Protein AF-A0A6D2GDK5-F1 (afdb_monomer_lite)

Structure (mmCIF, N/CA/C/O backbone):
data_AF-A0A6D2GDK5-F1
#
_entry.id   AF-A0A6D2GDK5-F1
#
loop_
_atom_site.group_PDB
_atom_site.id
_atom_site.type_symbol
_atom_site.label_atom_id
_atom_site.label_alt_id
_atom_site.label_comp_id
_atom_site.label_asym_id
_atom_site.label_entity_id
_atom_site.label_seq_id
_atom_site.pdbx_PDB_ins_code
_atom_site.Cartn_x
_atom_site.Cartn_y
_atom_site.Cartn_z
_atom_site.occupancy
_atom_site.B_iso_or_equiv
_atom_site.auth_seq_id
_atom_site.auth_comp_id
_atom_site.auth_asym_id
_atom_site.auth_atom_id
_atom_site.pdbx_PDB_model_num
ATOM 1 N N . MET A 1 1 ? -49.375 45.900 -11.713 1.00 41.25 1 MET A N 1
ATOM 2 C CA . MET A 1 1 ? -48.905 44.534 -11.383 1.00 41.25 1 MET A CA 1
ATOM 3 C C . MET A 1 1 ? -47.642 44.251 -12.184 1.00 41.25 1 MET A C 1
ATOM 5 O O . MET A 1 1 ? -47.739 44.003 -13.376 1.00 41.25 1 MET A O 1
ATOM 9 N N . MET A 1 2 ? -46.466 44.358 -11.562 1.00 34.31 2 MET A N 1
ATOM 10 C CA . MET A 1 2 ? -45.173 44.054 -12.191 1.00 34.31 2 MET A CA 1
ATOM 11 C C . MET A 1 2 ? -44.601 42.797 -11.534 1.00 34.31 2 MET A C 1
ATOM 13 O O . MET A 1 2 ? -44.373 42.779 -10.325 1.00 34.31 2 MET A O 1
ATOM 17 N N . LYS A 1 3 ? -44.414 41.738 -12.326 1.00 39.00 3 LYS A N 1
ATOM 18 C CA . LYS A 1 3 ? -43.740 40.503 -11.912 1.00 39.00 3 LYS A CA 1
ATOM 19 C C . LYS A 1 3 ? -42.248 40.810 -11.757 1.00 39.00 3 LYS A C 1
ATOM 21 O O . LYS A 1 3 ? -41.587 41.110 -12.747 1.00 39.00 3 LYS A O 1
ATOM 26 N N . LYS A 1 4 ? -41.718 40.760 -10.532 1.00 40.44 4 LYS A N 1
ATOM 27 C CA . LYS A 1 4 ? -40.267 40.768 -10.304 1.00 40.44 4 LYS A CA 1
ATOM 28 C C . LYS A 1 4 ? -39.727 39.378 -10.634 1.00 40.44 4 LYS A C 1
ATOM 30 O O . LYS A 1 4 ? -40.020 38.413 -9.937 1.00 40.44 4 LYS A O 1
ATOM 35 N N . LEU A 1 5 ? -38.992 39.300 -11.737 1.00 37.75 5 LEU A N 1
ATOM 36 C CA . LEU A 1 5 ? -38.222 38.137 -12.158 1.00 37.75 5 LEU A CA 1
ATOM 37 C C . LEU A 1 5 ? -36.994 38.044 -11.237 1.00 37.75 5 LEU A C 1
ATOM 39 O O . LEU A 1 5 ? -36.124 38.911 -11.286 1.00 37.75 5 LEU A O 1
ATOM 43 N N . ILE A 1 6 ? -36.946 37.047 -10.354 1.00 46.84 6 ILE A N 1
ATOM 44 C CA . ILE A 1 6 ? -35.743 36.751 -9.568 1.00 46.84 6 ILE A CA 1
ATOM 45 C C . ILE A 1 6 ? -34.863 35.869 -10.450 1.00 46.84 6 ILE A C 1
ATOM 47 O O . ILE A 1 6 ? -35.101 34.672 -10.584 1.00 46.84 6 ILE A O 1
ATOM 51 N N . VAL A 1 7 ? -33.876 36.483 -11.098 1.00 43.97 7 VAL A N 1
ATOM 52 C CA . VAL A 1 7 ? -32.784 35.759 -11.749 1.00 43.97 7 VAL A CA 1
ATOM 53 C C . VAL A 1 7 ? -31.815 35.356 -10.645 1.00 43.97 7 VAL A C 1
ATOM 55 O O . VAL A 1 7 ? -31.065 36.184 -10.133 1.00 43.97 7 VAL A O 1
ATOM 58 N N . ILE A 1 8 ? -31.867 34.089 -10.236 1.00 47.56 8 ILE A N 1
ATOM 59 C CA . ILE A 1 8 ? -30.838 33.491 -9.385 1.00 47.56 8 ILE A CA 1
ATOM 60 C C . ILE A 1 8 ? -29.620 33.298 -10.286 1.00 47.56 8 ILE A C 1
ATOM 62 O O . ILE A 1 8 ? -29.489 32.298 -10.984 1.00 47.56 8 ILE A O 1
ATOM 66 N N . SER A 1 9 ? -28.774 34.324 -10.340 1.00 45.34 9 SER A N 1
ATOM 67 C CA . SER A 1 9 ? -27.448 34.238 -10.937 1.00 45.34 9 SER A CA 1
ATOM 68 C C . SER A 1 9 ? -26.639 33.248 -10.108 1.00 45.34 9 SER A C 1
ATOM 70 O O . SER A 1 9 ? -26.171 33.589 -9.021 1.00 45.34 9 SER A O 1
ATOM 72 N N . SER A 1 10 ? -26.501 32.017 -10.598 1.00 46.47 10 SER A N 1
ATOM 73 C CA . SER A 1 10 ? -25.524 31.060 -10.091 1.00 46.47 10 SER A CA 1
ATOM 74 C C . SER A 1 10 ? -24.151 31.725 -10.114 1.00 46.47 10 SER A C 1
ATOM 76 O O . SER A 1 10 ? -23.576 31.951 -11.177 1.00 46.47 10 SER A O 1
ATOM 78 N N . PHE A 1 11 ? -23.636 32.070 -8.935 1.00 42.25 11 PHE A N 1
ATOM 79 C CA . PHE A 1 11 ? -22.223 32.364 -8.753 1.00 42.25 11 PHE A CA 1
ATOM 80 C C . PHE A 1 11 ? -21.465 31.066 -9.034 1.00 42.25 11 PHE A C 1
ATOM 82 O O . PHE A 1 11 ? -21.285 30.225 -8.157 1.00 42.25 11 PHE A O 1
ATOM 89 N N . ILE A 1 12 ? -21.058 30.881 -10.286 1.00 50.94 12 ILE A N 1
ATOM 90 C CA . ILE A 1 12 ? -19.961 29.981 -10.608 1.00 50.94 12 ILE A CA 1
ATOM 91 C C . ILE A 1 12 ? -18.732 30.688 -10.045 1.00 50.94 12 ILE A C 1
ATOM 93 O O . ILE A 1 12 ? -18.232 31.646 -10.636 1.00 50.94 12 ILE A O 1
ATOM 97 N N . ILE A 1 13 ? -18.294 30.276 -8.855 1.00 51.34 13 ILE A N 1
ATOM 98 C CA . ILE A 1 13 ? -16.985 30.663 -8.336 1.00 51.34 13 ILE A CA 1
ATOM 99 C C . ILE A 1 13 ? -15.968 29.954 -9.232 1.00 51.34 13 ILE A C 1
ATOM 101 O O . ILE A 1 13 ? -15.561 28.825 -8.982 1.00 51.34 13 ILE A O 1
ATOM 105 N N . LEU A 1 14 ? -15.611 30.616 -10.331 1.00 40.00 14 LEU A N 1
ATOM 106 C CA . LEU A 1 14 ? -14.380 30.370 -11.063 1.00 40.00 14 LEU A CA 1
ATOM 107 C C . LEU A 1 14 ? -13.242 30.748 -10.114 1.00 40.00 14 LEU A C 1
ATOM 109 O O . LEU A 1 14 ? -12.854 31.913 -10.024 1.00 40.00 14 LEU A O 1
ATOM 113 N N . THR A 1 15 ? -12.736 29.777 -9.358 1.00 46.38 15 THR A N 1
ATOM 114 C CA . THR A 1 15 ? -11.448 29.931 -8.689 1.00 46.38 15 THR A CA 1
ATOM 115 C C . THR A 1 15 ? -10.382 29.955 -9.774 1.00 46.38 15 THR A C 1
ATOM 117 O O . THR A 1 15 ? -9.971 28.921 -10.295 1.00 46.38 15 THR A O 1
ATOM 120 N N . ALA A 1 16 ? -9.975 31.164 -10.152 1.00 36.75 16 ALA A N 1
ATOM 121 C CA . ALA A 1 16 ? -8.736 31.384 -10.867 1.00 36.75 16 ALA A CA 1
ATOM 122 C C . ALA A 1 16 ? -7.587 30.893 -9.972 1.00 36.75 16 ALA A C 1
ATOM 124 O O . ALA A 1 16 ? -7.392 31.417 -8.873 1.00 36.75 16 ALA A O 1
ATOM 125 N N . CYS A 1 17 ? -6.851 29.876 -10.425 1.00 38.47 17 CYS A N 1
ATOM 126 C CA . CYS A 1 17 ? -5.550 29.544 -9.859 1.00 38.47 17 CYS A CA 1
ATOM 127 C C . CYS A 1 17 ? -4.618 30.726 -10.129 1.00 38.47 17 CYS A C 1
ATOM 129 O O . CYS A 1 17 ? -4.135 30.910 -11.243 1.00 38.47 17 CYS A O 1
ATOM 131 N N . GLY A 1 18 ? -4.441 31.567 -9.114 1.00 34.88 18 GLY A N 1
ATOM 132 C CA . GLY A 1 18 ? -3.375 32.551 -9.071 1.00 34.88 18 GLY A CA 1
ATOM 133 C C . GLY A 1 18 ? -2.095 31.871 -8.607 1.00 34.88 18 GLY A C 1
ATOM 134 O O . GLY A 1 18 ? -2.097 31.181 -7.585 1.00 34.88 18 GLY A O 1
ATOM 135 N N . ASP A 1 19 ? -1.026 32.071 -9.373 1.00 42.94 19 ASP A N 1
ATOM 136 C CA . ASP A 1 19 ? 0.335 31.692 -9.019 1.00 42.94 19 ASP A CA 1
ATOM 137 C C . ASP A 1 19 ? 0.646 32.080 -7.565 1.00 42.94 19 ASP A C 1
ATOM 139 O O . ASP A 1 19 ? 0.469 33.234 -7.168 1.00 42.94 19 ASP A O 1
ATOM 143 N N . ARG A 1 20 ? 1.156 31.106 -6.797 1.00 44.25 20 ARG A N 1
ATOM 144 C CA . ARG A 1 20 ? 1.496 31.167 -5.359 1.00 44.25 20 ARG A CA 1
ATOM 145 C C . ARG A 1 20 ? 0.338 31.014 -4.373 1.00 44.25 20 ARG A C 1
ATOM 147 O O . ARG A 1 20 ? 0.225 31.783 -3.424 1.00 44.25 20 ARG A O 1
ATOM 154 N N . ASN A 1 21 ? -0.421 29.936 -4.512 1.00 36.84 21 ASN A N 1
ATOM 155 C CA . ASN A 1 21 ? -1.074 29.323 -3.365 1.00 36.84 21 ASN A CA 1
ATOM 156 C C . ASN A 1 21 ? -0.554 27.894 -3.224 1.00 36.84 21 ASN A C 1
ATOM 158 O O . ASN A 1 21 ? -0.901 27.025 -4.020 1.00 36.84 21 ASN A O 1
ATOM 162 N N . GLU A 1 22 ? 0.234 27.648 -2.174 1.00 39.44 22 GLU A N 1
ATOM 163 C CA . GLU A 1 22 ? 0.088 26.411 -1.408 1.00 39.44 22 GLU A CA 1
ATOM 164 C C . GLU A 1 22 ? -1.403 26.304 -1.063 1.00 39.44 22 GLU A C 1
ATOM 166 O O . GLU A 1 22 ? -1.884 26.819 -0.051 1.00 39.44 22 GLU A O 1
ATOM 171 N N . CYS A 1 23 ? -2.192 25.708 -1.956 1.00 37.69 23 CYS A N 1
ATOM 172 C CA . CYS A 1 23 ? -3.465 25.156 -1.554 1.00 37.69 23 CYS A CA 1
ATOM 173 C C . CYS A 1 23 ? -3.100 24.144 -0.478 1.00 37.69 23 CYS A C 1
ATOM 175 O O . CYS A 1 23 ? -2.471 23.135 -0.778 1.00 37.69 23 CYS A O 1
ATOM 177 N N . SER A 1 24 ? -3.427 24.456 0.775 1.00 40.41 24 SER A N 1
ATOM 178 C CA . SER A 1 24 ? -3.224 23.582 1.928 1.00 40.41 24 SER A CA 1
ATOM 179 C C . SER A 1 24 ? -4.130 22.346 1.805 1.00 40.41 24 SER A C 1
ATOM 181 O O . SER A 1 24 ? -5.078 22.163 2.564 1.00 40.41 24 SER A O 1
ATOM 183 N N . PHE A 1 25 ? -3.860 21.504 0.807 1.00 44.09 25 PHE A N 1
ATOM 184 C CA . PHE A 1 25 ? -4.344 20.133 0.707 1.00 44.09 25 PHE A CA 1
ATOM 185 C C . PHE A 1 25 ? -3.785 19.298 1.863 1.00 44.09 25 PHE A C 1
ATOM 187 O O . PHE A 1 25 ? -4.471 18.398 2.334 1.00 44.09 25 PHE A O 1
ATOM 194 N N . ASP A 1 26 ? -2.627 19.682 2.410 1.00 46.31 26 ASP A N 1
ATOM 195 C CA . ASP A 1 26 ? -1.985 19.030 3.557 1.00 46.31 26 ASP A CA 1
ATOM 196 C C . ASP A 1 26 ? -2.846 19.004 4.829 1.00 46.31 26 ASP A C 1
ATOM 198 O O . ASP A 1 26 ? -2.744 18.083 5.637 1.00 46.31 26 ASP A O 1
ATOM 202 N N . LYS A 1 27 ? -3.745 19.982 5.022 1.00 42.44 27 LYS A N 1
ATOM 203 C CA . LYS A 1 27 ? -4.704 19.953 6.143 1.00 42.44 27 LYS A CA 1
ATOM 204 C C . LYS A 1 27 ? -5.903 19.036 5.895 1.00 42.44 27 LYS A C 1
ATOM 206 O O . LYS A 1 27 ? -6.529 18.604 6.859 1.00 42.44 27 LYS A O 1
ATOM 211 N N . LEU A 1 28 ? -6.227 18.739 4.637 1.00 47.19 28 LEU A N 1
ATOM 212 C CA . LEU A 1 28 ? -7.305 17.821 4.244 1.00 47.19 28 LEU A CA 1
ATOM 213 C C . LEU A 1 28 ? -6.821 16.363 4.126 1.00 47.19 28 LEU A C 1
ATOM 215 O O . LEU A 1 28 ? -7.642 15.449 4.131 1.00 47.19 28 LEU A O 1
ATOM 219 N N . THR A 1 29 ? -5.507 16.133 4.083 1.00 60.16 29 THR A N 1
ATOM 220 C CA . THR A 1 29 ? -4.862 14.809 4.034 1.00 60.16 29 THR A CA 1
ATOM 221 C C . THR A 1 29 ? -4.340 14.330 5.393 1.00 60.16 29 THR A C 1
ATOM 223 O O . THR A 1 29 ? -3.536 13.402 5.456 1.00 60.16 29 THR A O 1
ATOM 226 N N . SER A 1 30 ? -4.805 14.908 6.506 1.00 77.75 30 SER A N 1
ATOM 227 C CA . SER A 1 30 ? -4.531 14.342 7.831 1.00 77.75 30 SER A CA 1
ATOM 228 C C . SER A 1 30 ? -5.269 13.008 7.980 1.00 77.75 30 SER A C 1
ATOM 230 O O . SER A 1 30 ? -6.499 12.951 7.939 1.00 77.75 30 SER A O 1
ATOM 232 N N . TYR A 1 31 ? -4.499 11.930 8.114 1.00 84.31 31 TYR A N 1
ATOM 233 C CA . TYR A 1 31 ? -5.010 10.587 8.375 1.00 84.31 31 TYR A CA 1
ATOM 234 C C . TYR A 1 31 ? -5.281 10.408 9.868 1.00 84.31 31 TYR A C 1
ATOM 236 O O . TYR A 1 31 ? -4.520 10.906 10.701 1.00 84.31 31 TYR A O 1
ATOM 244 N N . GLY A 1 32 ? -6.371 9.710 10.188 1.00 86.25 32 GLY A N 1
ATOM 245 C CA . GLY A 1 32 ? -6.763 9.395 11.558 1.00 86.25 32 GLY A CA 1
ATOM 246 C C . GLY A 1 32 ? -5.898 8.309 12.199 1.00 86.25 32 GLY A C 1
ATOM 247 O O . GLY A 1 32 ? -4.783 8.020 11.761 1.00 86.25 32 GLY A O 1
ATOM 248 N N . GLU A 1 33 ? -6.422 7.696 13.256 1.00 91.44 33 GLU A N 1
ATOM 249 C CA . GLU A 1 33 ? -5.789 6.555 13.925 1.00 91.44 33 GLU A CA 1
ATOM 250 C C . GLU A 1 33 ? -5.731 5.311 13.025 1.00 91.44 33 GLU A C 1
ATOM 252 O O . GLU A 1 33 ? -6.395 5.245 11.990 1.00 91.44 33 GLU A O 1
ATOM 257 N N . ILE A 1 34 ? -4.914 4.327 13.415 1.00 93.31 34 ILE A N 1
ATOM 258 C CA . ILE A 1 34 ? -4.885 3.020 12.743 1.00 93.31 34 ILE A CA 1
ATOM 259 C C . ILE A 1 34 ? -6.225 2.324 12.984 1.00 93.31 34 ILE A C 1
ATOM 261 O O . ILE A 1 34 ? -6.611 2.097 14.129 1.00 93.31 34 ILE A O 1
ATOM 265 N N . GLU A 1 35 ? -6.919 1.994 11.899 1.00 92.88 35 GLU A N 1
ATOM 266 C CA . GLU A 1 35 ? -8.224 1.325 11.918 1.00 92.88 35 GLU A CA 1
ATOM 267 C C . GLU A 1 35 ? -8.100 -0.200 11.804 1.00 92.88 35 GLU A C 1
ATOM 269 O O . GLU A 1 35 ? -8.966 -0.931 12.286 1.00 92.88 35 GLU A O 1
ATOM 274 N N . ASP A 1 36 ? -7.043 -0.681 11.146 1.00 95.31 36 ASP A N 1
ATOM 275 C CA . ASP A 1 36 ? -6.759 -2.106 10.978 1.00 95.31 36 ASP A CA 1
ATOM 276 C C . ASP A 1 36 ? -5.278 -2.341 10.666 1.00 95.31 36 ASP A C 1
ATOM 278 O O . ASP A 1 36 ? -4.580 -1.432 10.208 1.00 95.31 36 ASP A O 1
ATOM 282 N N . HIS A 1 37 ? -4.819 -3.575 10.847 1.00 96.88 37 HIS A N 1
ATOM 283 C CA . HIS A 1 37 ? -3.572 -4.052 10.268 1.00 96.88 37 HIS A CA 1
ATOM 284 C C . HIS A 1 37 ? -3.899 -5.076 9.178 1.00 96.88 37 HIS A C 1
ATOM 286 O O . HIS A 1 37 ? -4.587 -6.072 9.411 1.00 96.88 37 HIS A O 1
ATOM 292 N N . VAL A 1 38 ? -3.440 -4.807 7.959 1.00 96.81 38 VAL A N 1
ATOM 293 C CA . VAL A 1 38 ? -3.864 -5.543 6.759 1.00 96.81 38 VAL A CA 1
ATOM 294 C C . VAL A 1 38 ? -2.672 -6.013 5.950 1.00 96.81 38 VAL A C 1
ATOM 296 O O . VAL A 1 38 ? -1.615 -5.390 5.980 1.00 96.81 38 VAL A O 1
ATOM 299 N N . THR A 1 39 ? -2.888 -7.065 5.163 1.00 97.31 39 THR A N 1
ATOM 300 C CA . THR A 1 39 ? -2.016 -7.453 4.049 1.00 97.31 39 THR A CA 1
ATOM 301 C C . THR A 1 39 ? -2.825 -7.380 2.763 1.00 97.31 39 THR A C 1
ATOM 303 O O . THR A 1 39 ? -3.850 -8.059 2.623 1.00 97.31 39 THR A O 1
ATOM 306 N N . LEU A 1 40 ? -2.369 -6.571 1.811 1.00 96.06 40 LEU A N 1
ATOM 307 C CA . LEU A 1 40 ? -3.075 -6.269 0.569 1.00 96.06 40 LEU A CA 1
ATOM 308 C C . LEU A 1 40 ? -2.215 -6.631 -0.643 1.00 96.06 40 LEU A C 1
ATOM 310 O O . LEU A 1 40 ? -1.003 -6.421 -0.640 1.00 96.06 40 LEU A O 1
ATOM 314 N N . ARG A 1 41 ? -2.865 -7.131 -1.698 1.00 94.88 41 ARG A N 1
ATOM 315 C CA . ARG A 1 41 ? -2.310 -7.129 -3.055 1.00 94.88 41 ARG A CA 1
ATOM 316 C C . ARG A 1 41 ? -2.724 -5.837 -3.738 1.00 94.88 41 ARG A C 1
ATOM 318 O O . ARG A 1 41 ? -3.919 -5.542 -3.820 1.00 94.88 41 ARG A O 1
ATOM 325 N N . LEU A 1 42 ? -1.738 -5.103 -4.217 1.00 93.81 42 LEU A N 1
ATOM 326 C CA . LEU A 1 42 ? -1.872 -3.764 -4.764 1.00 93.81 42 LEU A CA 1
ATOM 327 C C . LEU A 1 42 ? -1.216 -3.727 -6.140 1.00 93.81 42 LEU A C 1
ATOM 329 O O . LEU A 1 42 ? -0.152 -4.320 -6.316 1.00 93.81 42 LEU A O 1
ATOM 333 N N . HIS A 1 43 ? -1.792 -2.984 -7.077 1.00 89.50 43 HIS A N 1
ATOM 334 C CA . HIS A 1 43 ? -1.069 -2.576 -8.280 1.00 89.50 43 HIS A CA 1
ATOM 335 C C . HIS A 1 43 ? -0.900 -1.059 -8.290 1.00 89.50 43 HIS A C 1
ATOM 337 O O . HIS A 1 43 ? -1.774 -0.312 -7.836 1.00 89.50 43 HIS A O 1
ATOM 343 N N . ASP A 1 44 ? 0.247 -0.627 -8.802 1.00 85.56 44 ASP A N 1
ATOM 344 C CA . ASP A 1 44 ? 0.524 0.776 -9.081 1.00 85.56 44 ASP A CA 1
ATOM 345 C C . ASP A 1 44 ? -0.305 1.218 -10.292 1.00 85.56 44 ASP A C 1
ATOM 347 O O . ASP A 1 44 ? -0.287 0.574 -11.343 1.00 85.56 44 ASP A O 1
ATOM 351 N N . MET A 1 45 ? -1.066 2.300 -10.134 1.00 80.12 45 MET A N 1
ATOM 352 C CA . MET A 1 45 ? -1.945 2.806 -11.183 1.00 80.12 45 MET A CA 1
ATOM 353 C C . MET A 1 45 ? -1.224 3.677 -12.220 1.00 80.12 45 MET A C 1
ATOM 355 O O . MET A 1 45 ? -1.861 4.029 -13.211 1.00 80.12 45 MET A O 1
ATOM 359 N N . GLN A 1 46 ? 0.059 4.019 -12.008 1.00 67.50 46 GLN A N 1
ATOM 360 C CA . GLN A 1 46 ? 0.925 4.790 -12.917 1.00 67.50 46 GLN A CA 1
ATOM 361 C C . GLN A 1 46 ? 0.160 5.835 -13.739 1.00 67.50 46 GLN A C 1
ATOM 363 O O . GLN A 1 46 ? -0.003 5.722 -14.959 1.00 67.50 46 GLN A O 1
ATOM 368 N N . TYR A 1 47 ? -0.360 6.861 -13.065 1.00 64.81 47 TYR A N 1
ATOM 369 C CA . TYR A 1 47 ? -1.025 7.951 -13.767 1.00 64.81 47 TYR A CA 1
ATOM 370 C C . TYR A 1 47 ? -0.051 8.636 -14.731 1.00 64.81 47 TYR A C 1
ATOM 372 O O . TYR A 1 47 ? 1.112 8.858 -14.412 1.00 64.81 47 TYR A O 1
ATOM 380 N N . ALA A 1 48 ? -0.543 9.052 -15.902 1.00 49.62 48 ALA A N 1
ATOM 381 C CA . ALA A 1 48 ? 0.264 9.690 -16.953 1.00 49.62 48 ALA A CA 1
ATOM 382 C C . ALA A 1 48 ? 0.900 11.045 -16.551 1.00 49.62 48 ALA A C 1
ATOM 384 O O . ALA A 1 48 ? 1.600 11.671 -17.344 1.00 49.62 48 ALA A O 1
ATOM 385 N N . CYS A 1 49 ? 0.626 11.518 -15.337 1.00 57.41 49 CYS A N 1
ATOM 386 C CA . CYS A 1 49 ? 1.133 12.746 -14.750 1.00 57.41 49 CYS A CA 1
ATOM 387 C C . CYS A 1 49 ? 2.317 12.405 -13.834 1.00 57.41 49 CYS A C 1
ATOM 389 O O . CYS A 1 49 ? 2.117 11.854 -12.756 1.00 57.41 49 CYS A O 1
ATOM 391 N N . GLY A 1 50 ? 3.537 12.743 -14.262 1.00 51.88 50 GLY A N 1
ATOM 392 C CA . GLY A 1 50 ? 4.774 12.401 -13.542 1.00 51.88 50 GLY A CA 1
ATOM 393 C C . GLY A 1 50 ? 4.940 13.056 -12.164 1.00 51.88 50 GLY A C 1
ATOM 394 O O . GLY A 1 50 ? 5.726 12.560 -11.367 1.00 51.88 50 GLY A O 1
ATOM 395 N N . ASP A 1 51 ? 4.182 14.118 -11.873 1.00 56.75 51 ASP A N 1
ATOM 396 C CA . ASP A 1 51 ? 4.212 14.831 -10.583 1.00 56.75 51 ASP A CA 1
ATOM 397 C C . ASP A 1 51 ? 3.029 14.466 -9.668 1.00 56.75 51 ASP A C 1
ATOM 399 O O . ASP A 1 51 ? 2.858 15.038 -8.589 1.00 56.75 51 ASP A O 1
ATOM 403 N N . CYS A 1 52 ? 2.156 13.559 -10.106 1.00 65.00 52 CYS A N 1
ATOM 404 C CA . CYS A 1 52 ? 0.977 13.187 -9.341 1.00 65.00 52 CYS A CA 1
ATOM 405 C C . CYS A 1 52 ? 1.340 12.171 -8.248 1.00 65.00 52 CYS A C 1
ATOM 407 O O . CYS A 1 52 ? 2.148 11.272 -8.462 1.00 65.00 52 CYS A O 1
ATOM 409 N N . VAL A 1 53 ? 0.715 12.305 -7.072 1.00 65.81 53 VAL A N 1
ATOM 410 C CA . VAL A 1 53 ? 0.884 11.352 -5.965 1.00 65.81 53 VAL A CA 1
ATOM 411 C C . VAL A 1 53 ? 0.513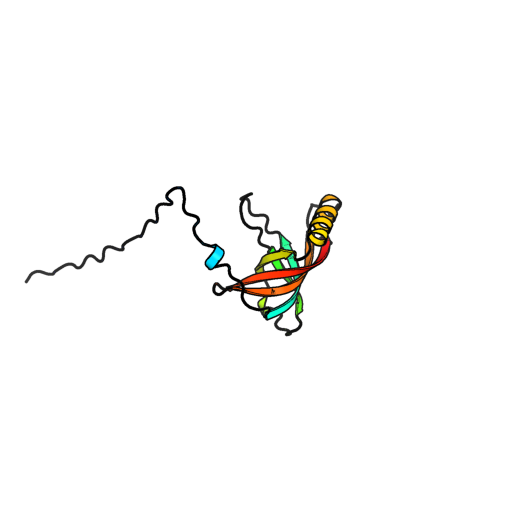 9.953 -6.451 1.00 65.81 53 VAL A C 1
ATOM 413 O O . VAL A 1 53 ? -0.605 9.747 -6.931 1.00 65.81 53 VAL A O 1
ATOM 416 N N . SER A 1 54 ? 1.435 9.000 -6.313 1.00 68.88 54 SER A N 1
ATOM 417 C CA . SER A 1 54 ? 1.188 7.609 -6.687 1.00 68.88 54 SER A CA 1
ATOM 418 C C . SER A 1 54 ? 0.021 7.044 -5.877 1.00 68.88 54 SER A C 1
ATOM 420 O O . SER A 1 54 ? 0.043 7.056 -4.642 1.00 68.88 54 SER A O 1
ATOM 422 N N . LEU A 1 55 ? -1.000 6.546 -6.577 1.00 83.19 55 LEU A N 1
ATOM 423 C CA . LEU A 1 55 ? -2.087 5.779 -5.974 1.00 83.19 55 LEU A CA 1
ATOM 424 C C . LEU A 1 55 ? -1.972 4.323 -6.385 1.00 83.19 55 LEU A C 1
ATOM 426 O O . LEU A 1 55 ? -1.537 3.983 -7.485 1.00 83.19 55 LEU A O 1
ATOM 430 N N . TYR A 1 56 ? -2.437 3.479 -5.481 1.00 88.81 56 TYR A N 1
ATOM 431 C CA . TYR A 1 56 ? -2.429 2.042 -5.634 1.00 88.81 56 TYR A CA 1
ATOM 432 C C . TYR A 1 56 ? -3.857 1.547 -5.498 1.00 88.81 56 TYR A C 1
ATOM 434 O O . TYR A 1 56 ? -4.544 1.923 -4.545 1.00 88.81 56 TYR A O 1
ATOM 442 N N . ARG A 1 57 ? -4.317 0.692 -6.414 1.00 91.69 57 ARG A N 1
ATOM 443 C CA . ARG A 1 57 ? -5.619 0.036 -6.243 1.00 91.69 57 ARG A CA 1
ATOM 444 C C . ARG A 1 57 ? -5.438 -1.329 -5.596 1.00 91.69 57 ARG A C 1
ATOM 446 O O . ARG A 1 57 ? -4.579 -2.124 -5.976 1.00 91.69 57 ARG A O 1
ATOM 453 N N . VAL A 1 58 ? -6.304 -1.596 -4.624 1.00 92.69 58 VAL A N 1
ATOM 454 C CA . VAL A 1 58 ? -6.391 -2.870 -3.910 1.00 92.69 58 VAL A CA 1
ATOM 455 C C . VAL A 1 58 ? -7.096 -3.911 -4.772 1.00 92.69 58 VAL A C 1
ATOM 457 O O . VAL A 1 58 ? -8.312 -3.852 -4.957 1.00 92.69 58 VAL A O 1
ATOM 460 N N . ASP A 1 59 ? -6.349 -4.907 -5.239 1.00 90.94 59 ASP A N 1
ATOM 461 C CA . ASP A 1 59 ? -6.879 -6.008 -6.052 1.00 90.94 59 ASP A CA 1
ATOM 462 C C . ASP A 1 59 ? -7.263 -7.232 -5.221 1.00 90.94 59 ASP A C 1
ATOM 464 O O . ASP A 1 59 ? -8.074 -8.052 -5.649 1.00 90.94 59 ASP A O 1
ATOM 468 N N . LYS A 1 60 ? -6.678 -7.398 -4.031 1.00 92.31 60 LYS A N 1
ATOM 469 C CA . LYS A 1 60 ? -7.035 -8.489 -3.119 1.00 92.31 60 LYS A CA 1
ATOM 470 C C . LYS A 1 60 ? -6.707 -8.130 -1.679 1.00 92.31 60 LYS A C 1
ATOM 472 O O . LYS A 1 60 ? -5.649 -7.580 -1.395 1.00 92.31 60 LYS A O 1
ATOM 477 N N . ILE A 1 61 ? -7.578 -8.543 -0.767 1.00 94.25 61 ILE A N 1
ATOM 478 C CA . ILE A 1 61 ? -7.297 -8.561 0.666 1.00 94.25 61 ILE A CA 1
ATOM 479 C C . ILE A 1 61 ? -6.792 -9.957 1.005 1.00 94.25 61 ILE A C 1
ATOM 481 O O . ILE A 1 61 ? -7.497 -10.943 0.785 1.00 94.25 61 ILE A O 1
ATOM 485 N N . ILE A 1 62 ? -5.554 -10.048 1.476 1.00 94.81 62 ILE A N 1
ATOM 486 C CA . ILE A 1 62 ? -4.941 -11.311 1.900 1.00 94.81 62 ILE A CA 1
ATOM 487 C C . ILE A 1 62 ? -5.225 -11.539 3.381 1.00 94.81 62 ILE A C 1
ATOM 489 O O . ILE A 1 62 ? -5.569 -12.653 3.770 1.00 94.81 62 ILE A O 1
ATOM 493 N N . HIS A 1 63 ? -5.125 -10.479 4.182 1.00 95.81 63 HIS A N 1
ATOM 494 C CA . HIS A 1 63 ? -5.377 -10.517 5.614 1.00 95.81 63 HIS A CA 1
ATOM 495 C C . HIS A 1 63 ? -5.921 -9.176 6.122 1.00 95.81 63 HIS A C 1
ATOM 497 O O . HIS A 1 63 ? -5.605 -8.126 5.563 1.00 95.81 63 HIS A O 1
ATOM 503 N N . SER A 1 64 ? -6.730 -9.243 7.176 1.00 95.69 64 SER A N 1
ATOM 504 C CA . SER A 1 64 ? -7.266 -8.120 7.944 1.00 95.69 64 SER A CA 1
ATOM 505 C C . SER A 1 64 ? -7.464 -8.612 9.377 1.00 95.69 64 SER A C 1
ATOM 507 O O . SER A 1 64 ? -8.129 -9.634 9.581 1.00 95.69 64 SER A O 1
ATOM 509 N N . GLU A 1 65 ? -6.866 -7.933 10.357 1.00 96.06 65 GLU A N 1
ATOM 510 C CA . GLU A 1 65 ? -6.958 -8.335 11.767 1.00 96.06 65 GLU A CA 1
ATOM 511 C C . GLU A 1 65 ? -8.389 -8.189 12.297 1.00 96.06 65 GLU A C 1
ATOM 513 O O . GLU A 1 65 ? -8.876 -9.046 13.042 1.00 96.06 65 GLU A O 1
ATOM 518 N N . ASN A 1 66 ? -9.098 -7.142 11.869 1.00 93.75 66 ASN A N 1
ATOM 519 C CA . ASN A 1 66 ? -10.490 -6.912 12.255 1.00 93.75 66 ASN A CA 1
ATOM 520 C C . ASN A 1 66 ? -11.518 -7.736 11.439 1.00 93.75 66 ASN A C 1
ATOM 522 O O . ASN A 1 66 ? -12.694 -7.759 11.798 1.00 93.75 66 ASN A O 1
ATOM 526 N N . ASN A 1 67 ? -11.081 -8.475 10.410 1.00 90.88 67 ASN A N 1
ATOM 527 C CA . ASN A 1 67 ? -11.896 -9.288 9.495 1.00 90.88 67 ASN A CA 1
ATOM 528 C C . ASN A 1 67 ? -12.868 -8.512 8.575 1.00 90.88 67 ASN A C 1
ATOM 530 O O . ASN A 1 67 ? -13.804 -9.103 8.026 1.00 90.88 67 ASN A O 1
ATOM 534 N N . GLU A 1 68 ? -12.635 -7.222 8.323 1.00 87.44 68 GLU A N 1
ATOM 535 C CA . GLU A 1 68 ? -13.477 -6.367 7.469 1.00 87.44 68 GLU A CA 1
ATOM 536 C C . GLU A 1 68 ? -13.041 -6.372 5.990 1.00 87.44 68 GLU A C 1
ATOM 538 O O . GLU A 1 68 ? -12.842 -5.344 5.343 1.00 87.44 68 GLU A O 1
ATOM 543 N N . TYR A 1 69 ? -12.933 -7.557 5.387 1.00 83.19 69 TYR A N 1
ATOM 544 C CA . TYR A 1 69 ? -12.356 -7.752 4.045 1.00 83.19 69 TYR A CA 1
ATOM 545 C C . TYR A 1 69 ? -13.004 -6.928 2.917 1.00 83.19 69 TYR A C 1
ATOM 547 O O . TYR A 1 69 ? -12.356 -6.615 1.922 1.00 83.19 69 TYR A O 1
ATOM 555 N N . LYS A 1 70 ? -14.284 -6.561 3.026 1.00 81.12 70 LYS A N 1
ATOM 556 C CA . LYS A 1 70 ? -14.975 -5.785 1.978 1.00 81.12 70 LYS A CA 1
ATOM 557 C C . LYS A 1 70 ? -14.560 -4.322 1.947 1.00 81.12 70 LYS A C 1
ATOM 559 O O . LYS A 1 70 ? -14.783 -3.654 0.942 1.00 81.12 70 LYS A O 1
ATOM 564 N N . PHE A 1 71 ? -13.996 -3.821 3.039 1.00 80.75 71 PHE A N 1
ATOM 565 C CA . PHE A 1 71 ? -13.749 -2.401 3.196 1.00 80.75 71 PHE A CA 1
ATOM 566 C C . PHE A 1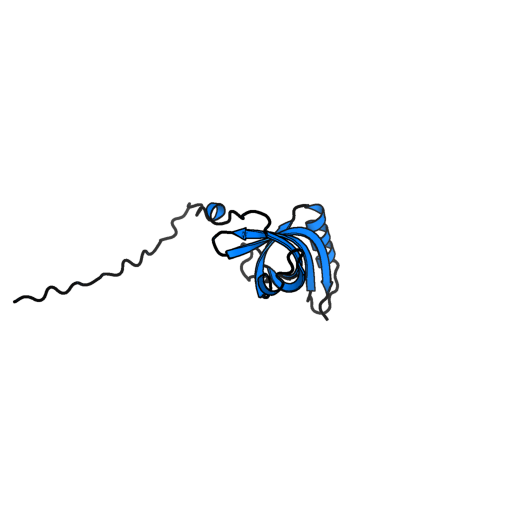 71 ? -12.630 -1.886 2.290 1.00 80.75 71 PHE A C 1
ATOM 568 O O . PHE A 1 71 ? -12.643 -0.713 1.928 1.00 80.75 71 PHE A O 1
ATOM 575 N N . TYR A 1 72 ? -11.692 -2.747 1.900 1.00 82.06 72 TYR A N 1
ATOM 576 C CA . TYR A 1 72 ? -10.482 -2.358 1.172 1.00 82.06 72 TYR A CA 1
ATOM 577 C C . TYR A 1 72 ? -10.575 -2.616 -0.337 1.00 82.06 72 TYR A C 1
ATOM 579 O O . TYR A 1 72 ? -9.866 -1.982 -1.107 1.00 82.06 72 TYR A O 1
ATOM 587 N N . PHE A 1 73 ? -11.433 -3.543 -0.774 1.00 82.12 73 PHE A N 1
ATOM 588 C CA . PHE A 1 73 ? -11.445 -4.041 -2.153 1.00 82.12 73 PHE A CA 1
ATOM 589 C C . PHE A 1 73 ? -11.739 -2.941 -3.181 1.00 82.12 73 PHE A C 1
ATOM 591 O O . PHE A 1 73 ? -12.680 -2.167 -3.003 1.00 82.12 73 PHE A O 1
ATOM 598 N N . ASN A 1 74 ? -10.974 -2.911 -4.278 1.00 77.38 74 ASN A N 1
ATOM 599 C CA . ASN A 1 74 ? -11.070 -1.931 -5.367 1.00 77.38 74 ASN A CA 1
ATOM 600 C C . ASN A 1 74 ? -10.938 -0.461 -4.937 1.00 77.38 74 ASN A C 1
ATOM 602 O O . ASN A 1 74 ? -11.251 0.431 -5.726 1.00 77.38 74 ASN A O 1
ATOM 606 N N . LYS A 1 75 ? -10.480 -0.184 -3.711 1.00 82.94 75 LYS A N 1
ATOM 607 C CA . LYS A 1 75 ? -10.178 1.184 -3.298 1.00 82.94 75 LYS A CA 1
ATOM 608 C C . LYS A 1 75 ? -8.837 1.624 -3.858 1.00 82.94 75 LYS A C 1
ATOM 610 O O . LYS A 1 75 ? -7.885 0.846 -3.879 1.00 82.94 75 LYS A O 1
ATOM 615 N N . GLU A 1 76 ? -8.782 2.888 -4.250 1.00 89.00 76 GLU A N 1
ATOM 616 C CA . GLU A 1 76 ? -7.536 3.614 -4.462 1.00 89.00 76 GLU A CA 1
ATOM 617 C C . GLU A 1 76 ? -7.031 4.104 -3.107 1.00 89.00 76 GLU A C 1
ATOM 619 O O . GLU A 1 76 ? -7.774 4.723 -2.337 1.00 89.00 76 GLU A O 1
ATOM 624 N N . ILE A 1 77 ? -5.782 3.782 -2.798 1.00 90.00 77 ILE A N 1
ATOM 625 C CA . ILE A 1 77 ? -5.137 4.144 -1.543 1.00 90.00 77 ILE A CA 1
ATOM 626 C C . ILE A 1 77 ? -3.777 4.772 -1.816 1.00 90.00 77 ILE A C 1
ATOM 628 O O . ILE A 1 77 ? -3.132 4.508 -2.832 1.00 90.00 77 ILE A O 1
ATOM 632 N N . THR A 1 78 ? -3.331 5.589 -0.874 1.00 90.81 78 THR A N 1
ATOM 633 C CA . THR A 1 78 ? -1.938 6.035 -0.817 1.00 90.81 78 THR A CA 1
ATOM 634 C C . THR A 1 78 ? -1.110 5.058 0.010 1.00 90.81 78 THR A C 1
ATOM 636 O O . THR A 1 78 ? -1.637 4.288 0.819 1.00 90.81 78 THR A O 1
ATOM 639 N N . ILE A 1 79 ? 0.202 5.094 -0.179 1.00 90.94 79 ILE A N 1
ATOM 640 C CA . ILE A 1 79 ? 1.147 4.279 0.577 1.00 90.94 79 ILE A CA 1
ATOM 641 C C . ILE A 1 79 ? 2.170 5.199 1.230 1.00 90.94 79 ILE A C 1
ATOM 643 O O . ILE A 1 79 ? 2.611 6.170 0.622 1.00 90.94 79 ILE A O 1
ATOM 647 N N . SER A 1 80 ? 2.538 4.888 2.470 1.00 91.19 80 SER A N 1
ATOM 648 C CA . SER A 1 80 ? 3.651 5.514 3.175 1.00 91.19 80 SER A CA 1
ATOM 649 C C . SER A 1 80 ? 4.589 4.425 3.670 1.00 91.19 80 SER A C 1
ATOM 651 O O . SER A 1 80 ? 4.222 3.656 4.557 1.00 91.19 80 SER A O 1
ATOM 653 N N . PHE A 1 81 ? 5.806 4.358 3.139 1.00 90.94 81 PHE A N 1
ATOM 654 C CA . PHE A 1 81 ? 6.823 3.465 3.682 1.00 90.94 81 PHE A CA 1
ATOM 655 C C . PHE A 1 81 ? 7.351 4.039 4.996 1.00 90.94 81 PHE A C 1
ATOM 657 O O . PHE A 1 81 ? 7.812 5.174 5.051 1.00 90.94 81 PHE A O 1
ATOM 664 N N . LEU A 1 82 ? 7.273 3.261 6.077 1.00 88.94 82 LEU A N 1
ATOM 665 C CA . LEU A 1 82 ? 7.827 3.677 7.373 1.00 88.94 82 LEU A CA 1
ATOM 666 C C . LEU A 1 82 ? 9.342 3.435 7.472 1.00 88.94 82 LEU A C 1
ATOM 668 O O . LEU A 1 82 ? 9.971 3.812 8.460 1.00 88.94 82 LEU A O 1
ATOM 672 N N . ASN A 1 83 ? 9.916 2.755 6.478 1.00 87.12 83 ASN A N 1
ATOM 673 C CA . ASN A 1 83 ? 11.316 2.366 6.431 1.00 87.12 83 ASN A CA 1
ATOM 674 C C . ASN A 1 83 ? 11.862 2.518 5.006 1.00 87.12 83 ASN A C 1
ATOM 676 O O . ASN A 1 83 ? 11.585 1.679 4.148 1.00 87.12 83 ASN A O 1
ATOM 680 N N . ASP A 1 84 ? 12.712 3.521 4.791 1.00 87.62 84 ASP A N 1
ATOM 681 C CA . ASP A 1 84 ? 13.360 3.811 3.504 1.00 87.62 84 ASP A CA 1
ATOM 682 C C . ASP A 1 84 ? 14.136 2.611 2.931 1.00 87.62 84 ASP A C 1
ATOM 684 O O . ASP A 1 84 ? 14.316 2.492 1.720 1.00 87.62 84 ASP A O 1
ATOM 688 N N . ASN A 1 85 ? 14.628 1.700 3.782 1.00 91.94 85 ASN A N 1
ATOM 689 C CA . ASN A 1 85 ? 15.326 0.503 3.307 1.00 91.94 85 ASN A CA 1
ATOM 690 C C . ASN A 1 85 ? 14.368 -0.488 2.640 1.00 91.94 85 ASN A C 1
ATOM 692 O O . ASN A 1 85 ? 14.778 -1.202 1.728 1.00 91.94 85 ASN A O 1
ATOM 696 N N . LEU A 1 86 ? 13.115 -0.558 3.100 1.00 89.81 86 LEU A N 1
ATOM 697 C CA . LEU A 1 86 ? 12.102 -1.411 2.486 1.00 89.81 86 LEU A CA 1
ATOM 698 C C . LEU A 1 86 ? 11.684 -0.849 1.127 1.00 89.81 86 LEU A C 1
ATOM 700 O O . LEU A 1 86 ? 11.626 -1.606 0.164 1.00 89.81 86 LEU A O 1
ATOM 704 N N . GLU A 1 87 ? 11.455 0.460 1.048 1.00 90.25 87 GLU A N 1
ATOM 705 C CA . GLU A 1 87 ? 11.123 1.145 -0.204 1.00 90.25 87 GLU A CA 1
ATOM 706 C C . GLU A 1 87 ? 12.204 0.901 -1.264 1.00 90.25 87 GLU A C 1
ATOM 708 O O . GLU A 1 87 ? 11.927 0.309 -2.307 1.00 90.25 87 GLU A O 1
ATOM 713 N N . LYS A 1 88 ? 13.470 1.190 -0.934 1.00 89.12 88 LYS A N 1
ATOM 714 C CA . LYS A 1 88 ? 14.611 0.930 -1.829 1.00 89.12 88 LYS A CA 1
ATOM 715 C C . LYS A 1 88 ? 14.732 -0.533 -2.232 1.00 89.12 88 LYS A C 1
ATOM 717 O O . LYS A 1 88 ? 15.071 -0.832 -3.371 1.00 89.12 88 LYS A O 1
ATOM 722 N N . LYS A 1 89 ? 14.479 -1.463 -1.306 1.00 91.56 89 LYS A N 1
ATOM 723 C CA . LYS A 1 89 ? 14.514 -2.898 -1.605 1.00 91.56 89 LYS A CA 1
ATOM 724 C C . LYS A 1 89 ? 13.470 -3.263 -2.666 1.00 91.56 89 LYS A C 1
ATOM 726 O O . LYS A 1 89 ? 13.785 -4.036 -3.565 1.00 91.56 89 LYS A O 1
ATOM 731 N N . LEU A 1 90 ? 12.256 -2.725 -2.567 1.00 88.94 90 LEU A N 1
ATOM 732 C CA . LEU A 1 90 ? 11.180 -2.993 -3.522 1.00 88.94 90 LEU A CA 1
ATOM 733 C C . LEU A 1 90 ? 11.452 -2.357 -4.891 1.00 88.94 90 LEU A C 1
ATOM 735 O O . LEU A 1 90 ? 11.197 -2.992 -5.911 1.00 88.94 90 LEU A O 1
ATOM 739 N N . GLU A 1 91 ? 12.016 -1.149 -4.926 1.00 86.56 91 GLU A N 1
ATOM 740 C CA . GLU A 1 91 ? 12.478 -0.515 -6.170 1.00 86.56 91 GLU A CA 1
ATOM 741 C C . GLU A 1 91 ? 13.579 -1.341 -6.852 1.00 86.56 91 GLU A C 1
ATOM 743 O O . GLU A 1 91 ? 13.543 -1.583 -8.059 1.00 86.56 91 GLU A O 1
ATOM 748 N N . ASP A 1 92 ? 14.546 -1.827 -6.073 1.00 87.19 92 ASP A N 1
ATOM 749 C CA . ASP A 1 92 ? 15.604 -2.715 -6.551 1.00 87.19 92 ASP A CA 1
ATOM 750 C C . ASP A 1 92 ? 15.049 -4.037 -7.094 1.00 87.19 92 ASP A C 1
ATOM 752 O O . ASP A 1 92 ? 15.536 -4.531 -8.113 1.00 87.19 92 ASP A O 1
ATOM 756 N N . GLU A 1 93 ? 14.071 -4.632 -6.405 1.00 86.00 93 GLU A N 1
ATOM 757 C CA . GLU A 1 93 ? 13.378 -5.842 -6.857 1.00 86.00 93 GLU A CA 1
ATOM 758 C C . GLU A 1 93 ? 12.656 -5.590 -8.179 1.00 86.00 93 GLU A C 1
ATOM 760 O O . GLU A 1 93 ? 12.831 -6.377 -9.105 1.00 86.00 93 GLU A O 1
ATOM 765 N N . LEU A 1 94 ? 11.933 -4.476 -8.311 1.00 82.31 94 LEU A N 1
ATOM 766 C CA . LEU A 1 94 ? 11.255 -4.093 -9.549 1.00 82.31 94 LEU A CA 1
ATOM 767 C C . LEU A 1 94 ? 12.243 -3.954 -10.714 1.00 82.31 94 LEU A C 1
ATOM 769 O O . LEU A 1 94 ? 12.050 -4.577 -11.757 1.00 82.31 94 LEU A O 1
ATOM 773 N N . ASN A 1 95 ? 13.337 -3.216 -10.512 1.00 79.81 95 ASN A N 1
ATOM 774 C CA . ASN A 1 95 ? 14.370 -2.987 -11.528 1.00 79.81 95 ASN A CA 1
ATOM 775 C C . ASN A 1 95 ? 15.098 -4.271 -11.959 1.00 79.81 95 ASN A C 1
ATOM 777 O O . ASN A 1 95 ? 15.607 -4.353 -13.078 1.00 79.81 95 ASN A O 1
ATOM 781 N N . LYS A 1 96 ? 15.190 -5.263 -11.065 1.00 76.38 96 LYS A N 1
ATOM 782 C CA . LYS A 1 96 ? 15.811 -6.570 -11.336 1.00 76.38 96 LYS A CA 1
ATOM 783 C C . LYS A 1 96 ? 14.805 -7.606 -11.835 1.00 76.38 96 LYS A C 1
ATOM 785 O O . LYS A 1 96 ? 15.225 -8.624 -12.384 1.00 76.38 96 LYS A O 1
ATOM 790 N N . SER A 1 97 ? 13.510 -7.389 -11.613 1.00 66.44 97 SER A N 1
ATOM 791 C CA . SER A 1 97 ? 12.470 -8.343 -11.973 1.00 66.44 97 SER A CA 1
ATOM 792 C C . SER A 1 97 ? 12.327 -8.426 -13.492 1.00 66.44 97 SER A C 1
ATOM 794 O O . SER A 1 97 ? 12.186 -7.425 -14.188 1.00 66.44 97 SER A O 1
ATOM 796 N N . SER A 1 98 ? 12.355 -9.648 -14.017 1.00 65.44 98 SER A N 1
ATOM 797 C CA . SER A 1 98 ? 11.988 -9.961 -15.396 1.00 65.44 98 SER A CA 1
ATOM 798 C C . SER A 1 98 ? 10.554 -10.487 -15.434 1.00 65.44 98 SER A C 1
ATOM 800 O O . SER A 1 98 ? 10.317 -11.563 -15.979 1.00 65.44 98 SER A O 1
ATOM 802 N N . CYS A 1 99 ? 9.611 -9.810 -14.768 1.00 70.81 99 CYS A N 1
ATOM 803 C CA . CYS A 1 99 ? 8.212 -10.217 -14.853 1.00 70.81 99 CYS A CA 1
ATOM 804 C C . CYS A 1 99 ? 7.778 -10.176 -16.322 1.00 70.81 99 CYS A C 1
ATOM 806 O O . CYS A 1 99 ? 7.982 -9.164 -17.005 1.00 70.81 99 CYS A O 1
ATOM 808 N N . ASP A 1 100 ? 7.213 -11.275 -16.819 1.00 62.06 100 ASP A N 1
ATOM 809 C CA . ASP A 1 100 ? 6.805 -11.381 -18.215 1.00 62.06 100 ASP A CA 1
ATOM 810 C C . ASP A 1 100 ? 5.816 -10.250 -18.550 1.00 62.06 100 ASP A C 1
ATOM 812 O O . ASP A 1 100 ? 4.817 -10.020 -17.869 1.00 62.06 100 ASP A O 1
ATOM 816 N N . HIS A 1 101 ? 6.137 -9.477 -19.590 1.00 66.38 101 HIS A N 1
ATOM 817 C CA . HIS A 1 101 ? 5.382 -8.292 -20.027 1.00 66.38 101 HIS A CA 1
ATOM 818 C C . HIS A 1 101 ? 5.297 -7.121 -19.026 1.00 66.38 101 HIS A C 1
ATOM 820 O O . HIS A 1 101 ? 4.464 -6.234 -19.215 1.00 66.38 101 HIS A O 1
ATOM 826 N N . GLY A 1 102 ? 6.148 -7.081 -17.994 1.00 68.25 102 GLY A N 1
ATOM 827 C CA . GLY A 1 102 ? 6.203 -5.966 -17.042 1.00 68.25 102 GLY A CA 1
ATOM 828 C C . GLY A 1 102 ? 4.982 -5.865 -16.125 1.00 68.25 102 GLY A C 1
ATOM 829 O O . GLY A 1 102 ? 4.712 -4.792 -15.593 1.00 68.25 102 GLY A O 1
ATOM 830 N N . LYS A 1 103 ? 4.227 -6.958 -15.954 1.00 80.56 103 LYS A N 1
ATOM 831 C CA . LYS A 1 103 ? 3.079 -7.006 -15.045 1.00 80.56 103 LYS A CA 1
ATOM 832 C C . LYS A 1 103 ? 3.502 -7.517 -13.674 1.00 80.56 103 LYS A C 1
A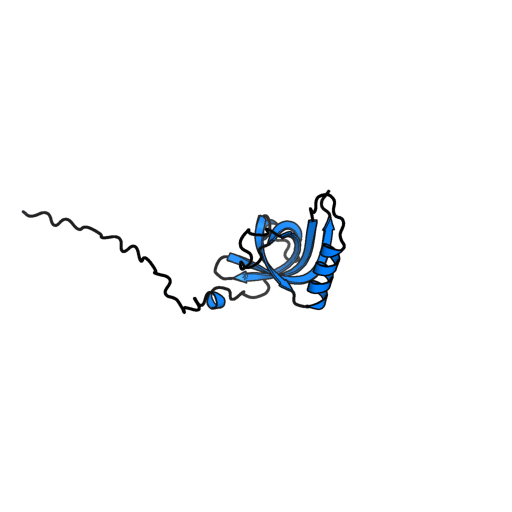TOM 834 O O . LYS A 1 103 ? 4.060 -8.606 -13.551 1.00 80.56 103 LYS A O 1
ATOM 839 N N . TYR A 1 104 ? 3.224 -6.727 -12.650 1.00 86.69 104 TYR A N 1
ATOM 840 C CA . TYR A 1 104 ? 3.554 -7.054 -11.274 1.00 86.69 104 TYR A CA 1
ATOM 841 C C . TYR A 1 104 ? 2.529 -6.458 -10.314 1.00 86.69 104 TYR A C 1
ATOM 843 O O . TYR A 1 104 ? 1.903 -5.432 -10.582 1.00 86.69 104 TYR A O 1
ATOM 851 N N . SER A 1 105 ? 2.436 -7.086 -9.151 1.00 90.88 105 SER A N 1
ATOM 852 C CA . SER A 1 105 ? 1.699 -6.602 -7.996 1.00 90.88 105 SER A CA 1
ATOM 853 C C . SER A 1 105 ? 2.634 -6.472 -6.797 1.00 90.88 105 SER A C 1
ATOM 855 O O . SER A 1 105 ? 3.572 -7.254 -6.625 1.00 90.88 105 SER A O 1
ATOM 857 N N . TYR A 1 106 ? 2.325 -5.545 -5.901 1.00 93.12 106 TYR A N 1
ATOM 858 C CA . TYR A 1 106 ? 2.913 -5.506 -4.570 1.00 93.12 106 TYR A CA 1
ATOM 859 C C . TYR A 1 106 ? 2.049 -6.292 -3.591 1.00 93.12 106 TYR A C 1
ATOM 861 O O . TYR A 1 106 ? 0.829 -6.123 -3.559 1.00 93.12 106 TYR A O 1
ATOM 869 N N . ILE A 1 107 ? 2.680 -7.114 -2.756 1.00 95.56 107 ILE A N 1
ATOM 870 C CA . ILE A 1 107 ? 2.066 -7.645 -1.539 1.00 95.56 107 ILE A CA 1
ATOM 871 C C . ILE A 1 107 ? 2.645 -6.870 -0.369 1.00 95.56 107 ILE A C 1
ATOM 873 O O . ILE A 1 107 ? 3.814 -7.060 -0.037 1.00 95.56 107 ILE A O 1
ATOM 877 N N . LEU A 1 108 ? 1.844 -5.995 0.234 1.00 96.62 108 LEU A N 1
ATOM 878 C CA . LEU A 1 108 ? 2.283 -5.117 1.319 1.00 96.62 108 LEU A CA 1
ATOM 879 C C . LEU A 1 108 ? 1.427 -5.332 2.558 1.00 96.62 108 LEU A C 1
ATOM 881 O O . LEU A 1 108 ? 0.208 -5.499 2.442 1.00 96.62 108 LEU A O 1
ATOM 885 N N . SER A 1 109 ? 2.057 -5.251 3.728 1.00 97.44 109 SER A N 1
ATOM 886 C CA . SER A 1 109 ? 1.348 -5.204 5.004 1.00 97.44 109 SER A CA 1
ATOM 887 C C . SER A 1 109 ? 1.691 -3.953 5.799 1.00 97.44 109 SER A C 1
ATOM 889 O O . SER A 1 109 ? 2.767 -3.363 5.649 1.00 97.44 109 SER A O 1
ATOM 891 N N . GLY A 1 110 ? 0.761 -3.555 6.661 1.00 97.00 110 GLY A N 1
ATOM 892 C CA . GLY A 1 110 ? 0.952 -2.406 7.527 1.00 97.00 110 GLY A CA 1
ATOM 893 C C . GLY A 1 110 ? -0.326 -1.906 8.182 1.00 97.00 110 GLY A C 1
ATOM 894 O O . GLY A 1 110 ? -1.391 -2.523 8.088 1.00 97.00 110 GLY A O 1
ATOM 895 N N . GLY A 1 111 ? -0.203 -0.751 8.837 1.00 96.81 111 GLY A N 1
ATOM 896 C CA . GLY A 1 111 ? -1.319 -0.069 9.483 1.00 96.81 111 GLY A CA 1
ATOM 897 C C . GLY A 1 111 ? -2.159 0.699 8.469 1.00 96.81 111 GLY A C 1
ATOM 898 O O . GLY A 1 111 ? -1.651 1.570 7.766 1.00 96.81 111 GLY 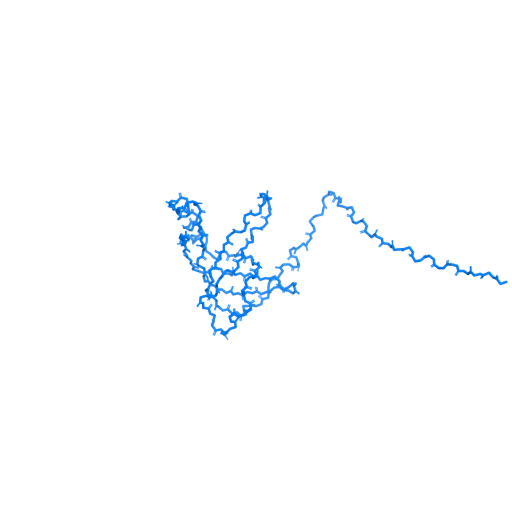A O 1
ATOM 899 N N . PHE A 1 112 ? -3.450 0.400 8.404 1.00 94.75 112 PHE A N 1
ATOM 900 C CA . PHE A 1 112 ? -4.390 1.088 7.532 1.00 94.75 112 PHE A CA 1
ATOM 901 C C . PHE A 1 112 ? -5.083 2.242 8.267 1.00 94.75 112 PHE A C 1
ATOM 903 O O . PHE A 1 112 ? -5.530 2.088 9.405 1.00 94.75 112 PHE A O 1
ATOM 910 N N . ARG A 1 113 ? -5.198 3.396 7.604 1.00 92.81 113 ARG A N 1
ATOM 911 C CA . ARG A 1 113 ? -5.858 4.607 8.120 1.00 92.81 113 ARG A CA 1
ATOM 912 C C . ARG A 1 113 ? -6.731 5.234 7.040 1.00 92.81 113 ARG A C 1
ATOM 914 O O . ARG A 1 113 ? -6.366 5.195 5.867 1.00 92.81 113 ARG A O 1
ATOM 921 N N . ASN A 1 114 ? -7.808 5.912 7.429 1.00 89.19 114 ASN A N 1
ATOM 922 C CA . ASN A 1 114 ? -8.525 6.825 6.538 1.00 89.19 114 ASN A CA 1
ATOM 923 C C . ASN A 1 114 ? -8.410 8.277 6.991 1.00 89.19 114 ASN A C 1
ATOM 925 O O . ASN A 1 114 ? -8.144 8.584 8.155 1.00 89.19 114 ASN A O 1
ATOM 929 N N . ASN A 1 115 ? -8.656 9.186 6.055 1.00 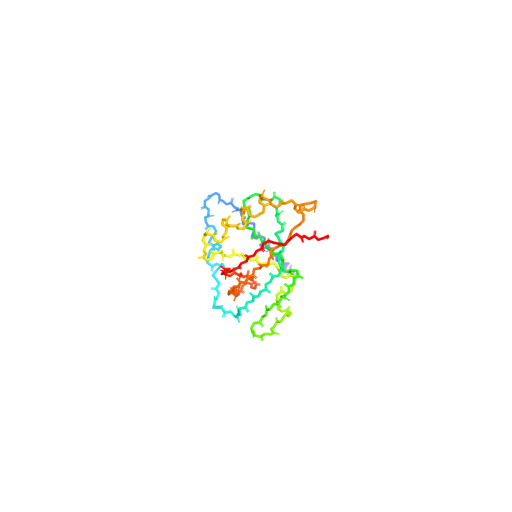85.25 115 ASN A N 1
ATOM 930 C CA . ASN A 1 115 ? -8.966 10.574 6.369 1.00 85.25 115 ASN A CA 1
ATOM 931 C C . ASN A 1 115 ? -10.486 10.829 6.338 1.00 85.25 115 ASN A C 1
ATOM 933 O O . ASN A 1 115 ? -11.287 9.983 5.936 1.00 85.25 115 ASN A O 1
ATOM 937 N N . LEU A 1 116 ? -10.891 12.042 6.722 1.00 79.75 116 LEU A N 1
ATOM 938 C CA . LEU A 1 116 ? -12.298 12.470 6.739 1.00 79.75 116 LEU A CA 1
ATOM 939 C C . LEU A 1 116 ? -12.962 12.513 5.350 1.00 79.75 116 LEU A C 1
ATOM 941 O O . LEU A 1 116 ? -14.181 12.632 5.260 1.00 79.75 116 LEU A O 1
ATOM 945 N N . LEU A 1 117 ? -12.174 12.431 4.276 1.00 80.19 117 LEU A N 1
ATOM 946 C CA . LEU A 1 117 ? -12.648 12.401 2.893 1.00 80.19 117 LEU A CA 1
ATOM 947 C C . LEU A 1 117 ? -12.835 10.967 2.370 1.00 80.19 117 LEU A C 1
ATOM 949 O O . LEU A 1 117 ? -13.225 10.789 1.219 1.00 80.19 117 LEU A O 1
ATOM 953 N N . GLY A 1 118 ? -12.572 9.950 3.198 1.00 78.69 118 GLY A N 1
ATOM 954 C CA . GLY A 1 118 ? -12.693 8.541 2.826 1.00 78.69 118 GLY A CA 1
ATOM 955 C C . GLY A 1 118 ? -11.531 8.009 1.984 1.00 78.69 118 GLY A C 1
ATOM 956 O O . GLY A 1 118 ? -11.652 6.927 1.412 1.00 78.69 118 GLY A O 1
ATOM 957 N N . VAL A 1 119 ? -10.420 8.749 1.903 1.00 84.88 119 VAL A N 1
ATOM 958 C CA . VAL A 1 119 ? -9.188 8.290 1.248 1.00 84.88 119 VAL A CA 1
ATOM 959 C C . VAL A 1 119 ? -8.408 7.419 2.225 1.00 84.88 119 VAL A C 1
ATOM 961 O O . VAL A 1 119 ? -8.152 7.834 3.358 1.00 84.88 119 VAL A O 1
ATOM 964 N N . GLY A 1 120 ? -8.019 6.228 1.768 1.00 89.56 120 GLY A N 1
ATOM 965 C CA . GLY A 1 120 ? -7.217 5.287 2.541 1.00 89.56 120 GLY A CA 1
ATOM 966 C C . GLY A 1 120 ? -5.716 5.509 2.372 1.00 89.56 120 GLY A C 1
ATOM 967 O O . GLY A 1 120 ? -5.243 5.907 1.303 1.00 89.56 120 GLY A O 1
ATOM 968 N N . ARG A 1 121 ? -4.958 5.197 3.421 1.00 92.69 121 ARG A N 1
ATOM 969 C CA . ARG A 1 121 ? -3.499 5.079 3.393 1.00 92.69 121 ARG A CA 1
ATOM 970 C C . ARG A 1 121 ? -3.056 3.812 4.096 1.00 92.69 121 ARG A C 1
ATOM 972 O O . ARG A 1 121 ? -3.580 3.480 5.158 1.00 92.69 121 ARG A O 1
ATOM 979 N N . LEU A 1 122 ? -2.061 3.151 3.518 1.00 94.69 122 LEU A N 1
ATOM 980 C CA . LEU A 1 122 ? -1.340 2.060 4.159 1.00 94.69 122 LEU A CA 1
ATOM 981 C C . LEU A 1 122 ? 0.043 2.542 4.615 1.00 94.69 122 LEU A C 1
ATOM 983 O O . LEU A 1 122 ? 0.871 2.933 3.792 1.00 94.69 122 LEU A O 1
ATOM 987 N N . ASP A 1 123 ? 0.285 2.497 5.922 1.00 95.31 123 ASP A N 1
ATOM 988 C CA . ASP A 1 123 ? 1.593 2.726 6.536 1.00 95.31 123 ASP A CA 1
ATOM 989 C C . ASP A 1 123 ? 2.376 1.405 6.516 1.00 95.31 123 ASP A C 1
ATOM 991 O O . ASP A 1 123 ? 2.187 0.544 7.379 1.00 95.31 123 ASP A O 1
ATOM 995 N N . VAL A 1 124 ? 3.209 1.221 5.494 1.00 96.38 124 VAL A N 1
ATOM 996 C CA . VAL A 1 124 ? 3.825 -0.063 5.143 1.00 96.38 124 VAL A CA 1
ATOM 997 C C . VAL A 1 124 ? 5.002 -0.387 6.054 1.00 96.38 124 VAL A C 1
ATOM 999 O O . VAL A 1 124 ? 5.942 0.401 6.204 1.00 96.38 124 VAL A O 1
ATOM 1002 N N . THR A 1 125 ? 4.962 -1.592 6.617 1.00 95.56 125 THR A N 1
ATOM 1003 C CA . THR A 1 125 ? 5.996 -2.160 7.493 1.00 95.56 125 THR A CA 1
ATOM 1004 C C . THR A 1 125 ? 6.739 -3.319 6.837 1.00 95.56 125 THR A C 1
ATOM 1006 O O . THR A 1 125 ? 7.912 -3.544 7.138 1.00 95.56 125 THR A O 1
ATOM 1009 N N . GLU A 1 126 ? 6.091 -4.027 5.913 1.00 95.44 126 GLU A N 1
ATOM 1010 C CA . GLU A 1 126 ? 6.650 -5.164 5.188 1.00 95.44 126 GLU A CA 1
ATOM 1011 C C . GLU A 1 126 ? 6.063 -5.275 3.779 1.00 95.44 126 GLU A C 1
ATOM 1013 O O . GLU A 1 126 ? 4.948 -4.826 3.505 1.00 95.44 126 GLU A O 1
ATOM 1018 N N . GLY A 1 127 ? 6.814 -5.902 2.875 1.00 94.38 127 GLY A N 1
ATOM 1019 C CA . GLY A 1 127 ? 6.321 -6.163 1.535 1.00 94.38 127 GLY A CA 1
ATOM 1020 C C . GLY A 1 127 ? 7.313 -6.860 0.618 1.00 94.38 127 GLY A C 1
ATOM 1021 O O . GLY A 1 127 ? 8.499 -6.993 0.937 1.00 94.38 127 GLY A O 1
ATOM 1022 N N . HIS A 1 128 ? 6.798 -7.320 -0.517 1.00 93.25 128 HIS A N 1
ATOM 1023 C CA . HIS A 1 128 ? 7.561 -7.899 -1.621 1.00 93.25 128 HIS A CA 1
ATOM 1024 C C . HIS A 1 128 ? 6.803 -7.737 -2.943 1.00 93.25 128 HIS A C 1
ATOM 1026 O O . HIS A 1 128 ? 5.585 -7.521 -2.957 1.00 93.25 128 HIS A O 1
ATOM 1032 N N . LEU A 1 129 ? 7.532 -7.858 -4.049 1.00 91.75 129 LEU A N 1
ATOM 1033 C CA . LEU A 1 129 ? 6.965 -7.861 -5.392 1.00 91.75 129 LEU A CA 1
ATOM 1034 C C . LEU A 1 129 ? 6.582 -9.285 -5.822 1.00 91.75 129 LEU A C 1
ATOM 1036 O O . LEU A 1 129 ? 7.277 -10.256 -5.519 1.00 91.75 129 LEU A O 1
ATOM 1040 N N . VAL A 1 130 ? 5.468 -9.409 -6.538 1.00 90.06 130 VAL A N 1
ATOM 1041 C CA . VAL A 1 130 ? 5.012 -10.656 -7.157 1.00 90.06 130 VAL A CA 1
ATOM 1042 C C . VAL A 1 130 ? 4.759 -10.384 -8.634 1.00 90.06 130 VAL A C 1
ATOM 1044 O O . VAL A 1 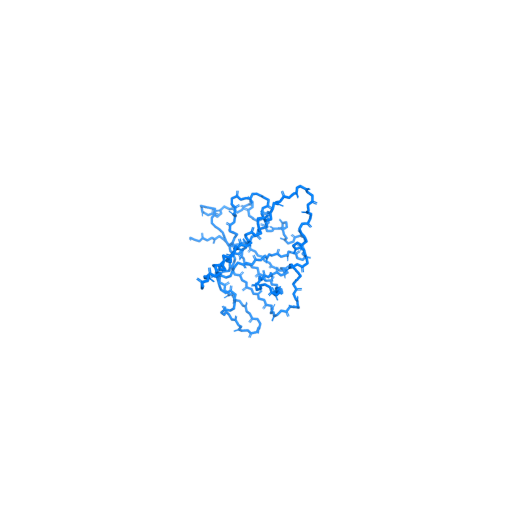130 ? 4.056 -9.434 -8.969 1.00 90.06 130 VAL A O 1
ATOM 1047 N N . CYS A 1 131 ? 5.335 -11.202 -9.513 1.00 86.44 131 CYS A N 1
ATOM 1048 C CA . CYS A 1 131 ? 5.021 -11.139 -10.937 1.00 86.44 131 CYS A CA 1
ATOM 1049 C C . CYS A 1 131 ? 3.615 -11.693 -11.181 1.00 86.44 131 CYS A C 1
ATOM 1051 O O . CYS A 1 131 ? 3.235 -12.711 -10.598 1.00 86.44 131 CYS A O 1
ATOM 1053 N N . ASP A 1 132 ? 2.857 -11.019 -12.038 1.00 81.44 132 ASP A N 1
ATOM 1054 C CA . ASP A 1 132 ? 1.527 -11.474 -12.423 1.00 81.44 132 ASP A CA 1
ATOM 1055 C C . ASP A 1 132 ? 1.643 -12.388 -13.652 1.00 81.44 132 ASP A C 1
ATOM 1057 O O . ASP A 1 132 ? 2.281 -12.003 -14.633 1.00 81.44 132 ASP A O 1
ATOM 1061 N N . ASP A 1 133 ? 1.035 -13.579 -13.583 1.00 67.75 133 ASP A N 1
ATOM 1062 C CA . ASP A 1 133 ? 0.951 -14.540 -14.699 1.00 67.75 133 ASP A CA 1
ATOM 1063 C C . ASP A 1 133 ? 0.072 -14.030 -15.866 1.00 67.75 133 ASP A C 1
ATOM 1065 O O . ASP A 1 133 ? -0.958 -13.350 -15.614 1.00 67.75 133 ASP A O 1
#

Radius of gyration: 20.96 Å; chains: 1; bounding box: 65×59×34 Å

Sequence (133 aa):
MMKKLIVISSFIILTACGDRNECSFDKLTSYGEIEDHVTLRLHDMQYACGDCVSLYRVDKIIHSENNEYKFYFNKEITISFLNDNLEKKLEDELNKSSCDHGKYSYILSGGFRNNLLGVGRLDVTEGHLVCDD

Foldseek 3Di:
DDDDDPDPPPPPPPPDPDPDDPPPVVVQPDWDDQPWKFKFKWDWPPPPDPPDQIWIFTCATPDIPVPPRVLRHRAIAHEAEPDPVQVVVQVVCLVPDPQPPSAKIKTFIAGWTAGPVRHIYGHTDDIHMDRDD

Secondary structure (DSSP, 8-state):
------------------S-----GGGT--B-S--EEEEEEEEE---S-TTSPP-EEEEEEEEETT--GGGTTT-EEEEEES-HHHHHHHHHHHHH---GGG-EEEEEEEEEEEBTTS-EEEEEEEEEEEE--

pLDDT: mean 76.2, std 20.22, range [34.31, 97.44]

Organism: NCBI:txid59202